Protein AF-A0A1J5LSC5-F1 (afdb_monomer_lite)

Sequence (175 aa):
MTDRINQLLGFNKNPFSKFSAEEELEFHNEIFYRPKFYDTLLDDLKSGTSRFILGQRGHGKSSIIHKLKADLDKQDIFTVIIDRFDDISLTENKIELLNLVLVEYVSKLGIYLNKNKAEVKKLSKEDKEILCLLFKLFFKTLTHNEYVKIYDSVKKFKYKNSLTRFFNRFVPSAN

pLDDT: mean 81.09, std 13.58, range [41.12, 95.06]

Foldseek 3Di:
DQPVVCVVVVHPDRPPPDDDPVRCLVCLVVPDDQDPCLVVVLVCVVVVHDDDDDDDPPPCPVSSVSVSVVVCVVVVHDDFDDDDPPVADPPPRPVVVVLSVLLRVLQLVVLLCVLAVVVVVPDDPVVVVVNVVSCVVRHDDDDPVRSVVSNVVHDRDDDPPPVVVVVCVVDDPDD

Structure (mmCIF, N/CA/C/O backbone):
data_AF-A0A1J5LSC5-F1
#
_entry.id   AF-A0A1J5LSC5-F1
#
loop_
_atom_site.group_PDB
_atom_site.id
_atom_site.type_symbol
_atom_site.label_atom_id
_atom_site.label_alt_id
_atom_site.label_comp_id
_atom_site.label_asym_id
_atom_site.label_entity_id
_atom_site.label_seq_id
_atom_site.pdbx_PDB_ins_code
_atom_site.Cartn_x
_atom_site.Cartn_y
_atom_site.Cartn_z
_atom_site.occupancy
_atom_site.B_iso_or_equiv
_atom_site.auth_seq_id
_atom_site.auth_comp_id
_atom_site.auth_asym_id
_atom_site.auth_atom_id
_atom_site.pdbx_PDB_model_num
ATOM 1 N N . MET A 1 1 ? -3.945 -6.971 -43.769 1.00 45.75 1 MET A N 1
ATOM 2 C CA . MET A 1 1 ? -2.701 -7.689 -44.154 1.00 45.75 1 MET A CA 1
ATOM 3 C C . MET A 1 1 ? -1.967 -8.304 -42.954 1.00 45.75 1 MET A C 1
ATOM 5 O O . MET A 1 1 ? -1.156 -9.194 -43.157 1.00 45.75 1 MET A O 1
ATOM 9 N N . THR A 1 2 ? -2.262 -7.880 -41.721 1.00 54.91 2 THR A N 1
ATOM 10 C CA . THR A 1 2 ? -1.578 -8.278 -40.475 1.00 54.91 2 THR A CA 1
ATOM 11 C C . THR A 1 2 ? -2.005 -9.645 -39.919 1.00 54.91 2 THR A C 1
ATOM 13 O O . THR A 1 2 ? -1.183 -10.353 -39.347 1.00 54.91 2 THR A O 1
ATOM 16 N N . ASP A 1 3 ? -3.254 -10.069 -40.137 1.00 63.25 3 ASP A N 1
ATOM 17 C CA . ASP A 1 3 ? -3.807 -11.256 -39.458 1.00 63.25 3 ASP A CA 1
ATOM 18 C C . ASP A 1 3 ? -3.186 -12.585 -39.900 1.00 63.25 3 ASP A C 1
ATOM 20 O O . ASP A 1 3 ? -3.005 -13.489 -39.088 1.00 63.25 3 ASP A O 1
ATOM 24 N N . ARG A 1 4 ? -2.784 -12.697 -41.172 1.00 69.62 4 ARG A N 1
ATOM 25 C CA . ARG A 1 4 ? -2.195 -13.934 -41.709 1.00 69.62 4 ARG A CA 1
ATOM 26 C C . ARG A 1 4 ? -0.778 -14.178 -41.184 1.00 69.62 4 ARG A C 1
ATOM 28 O O . ARG A 1 4 ? -0.414 -15.317 -40.921 1.00 69.62 4 ARG A O 1
ATOM 35 N N . ILE A 1 5 ? 0.006 -13.112 -41.002 1.00 73.12 5 ILE A N 1
ATOM 36 C CA . ILE A 1 5 ? 1.352 -13.187 -40.410 1.00 73.12 5 ILE A CA 1
ATOM 37 C C . ILE A 1 5 ? 1.248 -13.534 -38.921 1.00 73.12 5 ILE A C 1
ATOM 39 O O . ILE A 1 5 ? 1.985 -14.391 -38.445 1.00 73.12 5 ILE A O 1
ATOM 43 N N . ASN A 1 6 ? 0.289 -12.936 -38.206 1.00 70.94 6 ASN A N 1
ATOM 44 C CA . ASN A 1 6 ? 0.055 -13.230 -36.791 1.00 70.94 6 ASN A CA 1
ATOM 45 C C . ASN A 1 6 ? -0.307 -14.706 -36.562 1.00 70.94 6 ASN A C 1
ATOM 47 O O . ASN A 1 6 ? 0.264 -15.338 -35.677 1.00 70.94 6 ASN A O 1
ATOM 51 N N . GLN A 1 7 ? -1.177 -15.277 -37.402 1.00 72.25 7 GLN A N 1
ATOM 52 C CA . GLN A 1 7 ? -1.522 -16.702 -37.339 1.00 72.25 7 GLN A CA 1
ATOM 53 C C . GLN A 1 7 ? -0.330 -17.618 -37.652 1.00 72.25 7 GLN A C 1
ATOM 55 O O . GLN A 1 7 ? -0.143 -18.622 -36.970 1.00 72.25 7 GLN A O 1
ATOM 60 N N . LEU A 1 8 ? 0.505 -17.266 -38.638 1.00 80.12 8 LEU A N 1
ATOM 61 C CA . LEU A 1 8 ? 1.704 -18.044 -38.987 1.00 80.12 8 LEU A CA 1
ATOM 62 C C . LEU A 1 8 ? 2.769 -18.032 -37.883 1.00 80.12 8 LEU A C 1
ATOM 64 O O . LEU A 1 8 ? 3.493 -19.009 -37.723 1.00 80.12 8 LEU A O 1
ATOM 68 N N . LEU A 1 9 ? 2.851 -16.946 -37.113 1.00 80.31 9 LEU A N 1
ATOM 69 C CA . LEU A 1 9 ? 3.743 -16.825 -35.958 1.00 80.31 9 LEU A CA 1
ATOM 70 C C . LEU A 1 9 ? 3.150 -17.430 -34.671 1.00 80.31 9 LEU A C 1
ATOM 72 O O . LEU A 1 9 ? 3.805 -17.404 -33.632 1.00 80.31 9 LEU A O 1
ATOM 76 N N . GLY A 1 10 ? 1.932 -17.985 -34.726 1.00 76.88 10 GLY A N 1
ATOM 77 C CA . GLY A 1 10 ? 1.268 -18.613 -33.580 1.00 76.88 10 GLY A CA 1
ATOM 78 C C . GLY A 1 10 ? 0.652 -17.625 -32.585 1.00 76.88 10 GLY A C 1
ATOM 79 O O . GLY A 1 10 ? 0.372 -17.993 -31.444 1.00 76.88 10 GLY A O 1
ATOM 80 N N . PHE A 1 11 ? 0.435 -16.369 -32.982 1.00 75.50 11 PHE A N 1
ATOM 81 C CA . PHE A 1 11 ? -0.203 -15.375 -32.126 1.00 75.50 11 PHE A CA 1
ATOM 82 C C . PHE A 1 11 ? -1.730 -15.472 -32.208 1.00 75.50 11 PHE A C 1
ATOM 84 O O . PHE A 1 11 ? -2.329 -15.281 -33.265 1.00 75.50 11 PHE A O 1
ATOM 91 N N . ASN A 1 12 ? -2.370 -15.694 -31.057 1.00 71.88 12 ASN A N 1
ATOM 92 C CA . ASN A 1 12 ? -3.835 -15.732 -30.935 1.00 71.88 12 ASN A CA 1
ATOM 93 C C . ASN A 1 12 ? -4.486 -14.338 -31.005 1.00 71.88 12 ASN A C 1
ATOM 95 O O . ASN A 1 12 ? -5.694 -14.224 -31.199 1.00 71.88 12 ASN A O 1
ATOM 99 N N . LYS A 1 13 ? -3.699 -13.279 -30.791 1.00 71.62 13 LYS A N 1
ATOM 100 C CA . LYS A 1 13 ? -4.121 -11.872 -30.759 1.00 71.62 13 LYS A CA 1
ATOM 101 C C . LYS A 1 13 ? -3.000 -11.012 -31.347 1.00 71.62 13 LYS A C 1
ATOM 103 O O . LYS A 1 13 ? -1.848 -11.434 -31.336 1.00 71.62 13 LYS A O 1
ATOM 108 N N . ASN A 1 14 ? -3.318 -9.822 -31.856 1.00 73.31 14 ASN A N 1
ATOM 109 C CA . ASN A 1 14 ? -2.306 -8.915 -32.404 1.00 73.31 14 ASN A CA 1
ATOM 110 C C . ASN A 1 14 ? -1.288 -8.523 -31.306 1.00 73.31 14 ASN A C 1
ATOM 112 O O . ASN A 1 14 ? -1.68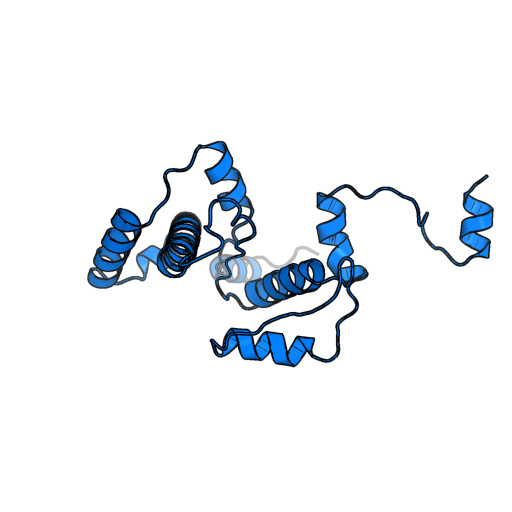5 -7.843 -30.364 1.00 73.31 14 ASN A O 1
ATOM 116 N N . PRO A 1 15 ? 0.005 -8.884 -31.418 1.00 66.06 15 PRO A N 1
ATOM 117 C CA . PRO A 1 15 ? 0.999 -8.607 -30.375 1.00 66.06 15 PRO A CA 1
ATOM 118 C C . PRO A 1 15 ? 1.350 -7.115 -30.244 1.00 66.06 15 PRO A C 1
ATOM 120 O O . PRO A 1 15 ? 2.004 -6.720 -29.284 1.00 66.06 15 PRO A O 1
ATOM 123 N N . PHE A 1 16 ? 0.913 -6.283 -31.195 1.00 69.00 16 PHE A N 1
ATOM 124 C CA . PHE A 1 16 ? 1.105 -4.832 -31.191 1.00 69.00 16 PHE A CA 1
ATOM 125 C C . PHE A 1 16 ? -0.184 -4.063 -30.873 1.00 69.00 16 PHE A C 1
ATOM 127 O O . PHE A 1 16 ? -0.235 -2.845 -31.072 1.00 69.00 16 PHE A O 1
ATOM 134 N N . SER A 1 17 ? -1.248 -4.744 -30.426 1.00 69.44 17 SER A N 1
ATOM 135 C CA . SER A 1 17 ? -2.427 -4.048 -29.913 1.00 69.44 17 SER A CA 1
ATOM 136 C C . SER A 1 17 ? -2.021 -3.222 -28.697 1.00 69.44 17 SER A C 1
ATOM 138 O O . SER A 1 17 ? -1.461 -3.754 -27.741 1.00 69.44 17 SER A O 1
ATOM 140 N N . LYS A 1 18 ? -2.276 -1.914 -28.749 1.00 65.81 18 LYS A N 1
ATOM 141 C CA . LYS A 1 18 ? -2.013 -1.020 -27.623 1.00 65.81 18 LYS A CA 1
ATOM 142 C C . LYS A 1 18 ? -3.033 -1.317 -26.530 1.00 65.81 18 LYS A C 1
ATOM 144 O O . LYS A 1 18 ? -4.226 -1.234 -26.800 1.00 65.81 18 LYS A O 1
ATOM 149 N N . PHE A 1 19 ? -2.553 -1.640 -25.337 1.00 63.81 19 PHE A N 1
ATOM 150 C CA . PHE A 1 19 ? -3.384 -1.703 -24.142 1.00 63.81 19 PHE A CA 1
ATOM 151 C C . PHE A 1 19 ? -3.453 -0.307 -23.523 1.00 63.81 19 PHE A C 1
ATOM 153 O O . PHE A 1 19 ? -2.468 0.437 -23.520 1.00 63.81 19 PHE A O 1
ATOM 160 N N . SER A 1 20 ? -4.627 0.080 -23.039 1.00 62.78 20 SER A N 1
ATOM 161 C CA . SER A 1 20 ? -4.734 1.206 -22.115 1.00 62.78 20 SER A CA 1
ATOM 162 C C . SER A 1 20 ? -4.078 0.849 -20.775 1.00 62.78 20 SER A C 1
ATOM 164 O O . SER A 1 20 ? -3.960 -0.322 -20.422 1.00 62.78 20 SER A O 1
ATOM 166 N N . ALA A 1 21 ? -3.672 1.854 -19.993 1.00 55.44 21 ALA A N 1
ATOM 167 C CA . ALA A 1 21 ? -3.051 1.626 -18.683 1.00 55.44 21 ALA A CA 1
ATOM 168 C C . ALA A 1 21 ? -3.966 0.860 -17.698 1.00 55.44 21 ALA A C 1
ATOM 170 O O . ALA A 1 21 ? -3.476 0.198 -16.785 1.00 55.44 21 ALA A O 1
ATOM 171 N N . GLU A 1 22 ? -5.289 0.939 -17.881 1.00 53.78 22 GLU A N 1
ATOM 172 C CA . GLU A 1 22 ? -6.267 0.171 -17.101 1.00 53.78 22 GLU A CA 1
ATOM 173 C C . GLU A 1 22 ? -6.301 -1.303 -17.536 1.00 53.78 22 GLU A C 1
ATOM 175 O O . GLU A 1 22 ? -6.224 -2.193 -16.690 1.00 53.78 22 GLU A O 1
ATOM 180 N N . GLU A 1 23 ? -6.311 -1.571 -18.846 1.00 60.62 23 GLU A N 1
ATOM 181 C CA . GLU A 1 23 ? -6.235 -2.933 -19.399 1.00 60.62 23 GLU A CA 1
ATOM 182 C C . GLU A 1 23 ? -4.890 -3.610 -19.088 1.00 60.62 23 GLU A C 1
ATOM 184 O O . GLU A 1 23 ? -4.844 -4.823 -18.881 1.00 60.62 23 GLU A O 1
ATOM 189 N N . GLU A 1 24 ? -3.794 -2.846 -18.992 1.00 61.12 24 GLU A N 1
ATOM 190 C CA . GLU A 1 24 ? -2.484 -3.372 -18.589 1.00 61.12 24 GLU A CA 1
ATOM 191 C C . GLU A 1 24 ? -2.505 -3.968 -17.177 1.00 61.12 24 GLU A C 1
ATOM 193 O O . GLU A 1 24 ? -1.863 -4.991 -16.960 1.00 61.12 24 GLU A O 1
ATOM 198 N N . LEU A 1 25 ? -3.248 -3.391 -16.222 1.00 62.72 25 LEU A N 1
ATOM 199 C CA . LEU A 1 25 ? -3.347 -3.926 -14.855 1.00 62.72 25 LEU A CA 1
ATOM 200 C C . LEU A 1 25 ? -4.123 -5.248 -14.795 1.00 62.72 25 LEU A C 1
ATOM 202 O O . LEU A 1 25 ? -3.789 -6.122 -13.989 1.00 62.72 25 LEU A O 1
ATOM 206 N N . GLU A 1 26 ? -5.147 -5.402 -15.634 1.00 63.94 26 GLU A N 1
ATOM 207 C CA . GLU A 1 26 ? -5.917 -6.645 -15.740 1.00 63.94 26 GLU A CA 1
ATOM 208 C C . GLU A 1 26 ? -5.096 -7.736 -16.436 1.00 63.94 26 GLU A C 1
ATOM 210 O O . GLU A 1 26 ? -4.942 -8.839 -15.900 1.00 63.94 26 GLU A O 1
ATOM 215 N N . PHE A 1 27 ? -4.470 -7.390 -17.564 1.00 66.75 27 PHE A N 1
ATOM 216 C CA . PHE A 1 27 ? -3.599 -8.277 -18.334 1.00 66.75 27 PHE A CA 1
ATOM 217 C C . PHE A 1 27 ? -2.302 -8.621 -17.592 1.00 66.75 27 PHE A C 1
ATOM 219 O O . PHE A 1 27 ? -1.713 -9.679 -17.820 1.00 66.75 27 PHE A O 1
ATOM 226 N N 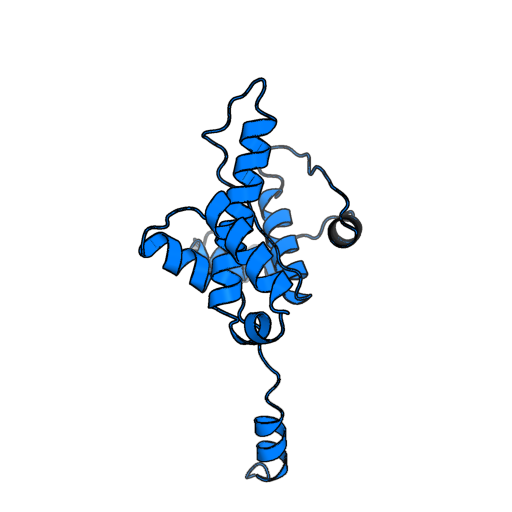. HIS A 1 28 ? -1.882 -7.780 -16.641 1.00 66.50 28 HIS A N 1
ATOM 227 C CA . HIS A 1 28 ? -0.677 -7.963 -15.834 1.00 66.50 28 HIS A CA 1
ATOM 228 C C . HIS A 1 28 ? -0.580 -9.358 -15.227 1.00 66.50 28 HIS A C 1
ATOM 230 O O . HIS A 1 28 ? 0.470 -9.989 -15.287 1.00 66.50 28 HIS A O 1
ATOM 236 N N . ASN A 1 29 ? -1.675 -9.866 -14.652 1.00 66.75 29 ASN A N 1
ATOM 237 C CA . ASN A 1 29 ? -1.675 -11.191 -14.027 1.00 66.75 29 ASN A CA 1
ATOM 238 C C . ASN A 1 29 ? -1.524 -12.331 -15.047 1.00 66.75 29 ASN A C 1
ATOM 240 O O . ASN A 1 29 ? -1.045 -13.395 -14.662 1.00 66.75 29 ASN A O 1
ATOM 244 N N . GLU A 1 30 ? -1.922 -12.123 -16.304 1.00 69.25 30 GLU A N 1
ATOM 245 C CA . GLU A 1 30 ? -1.840 -13.125 -17.374 1.00 69.25 30 GLU A CA 1
ATOM 246 C C . GLU A 1 30 ? -0.417 -13.252 -17.931 1.00 69.25 30 GLU A C 1
ATOM 248 O O . GLU A 1 30 ? 0.010 -14.349 -18.286 1.00 69.25 30 GLU A O 1
ATOM 253 N N . ILE A 1 31 ? 0.336 -12.147 -17.965 1.00 72.62 31 ILE A N 1
ATOM 254 C CA . ILE A 1 31 ? 1.707 -12.109 -18.503 1.00 72.62 31 ILE A CA 1
ATOM 255 C C . ILE A 1 31 ? 2.801 -12.117 -17.436 1.00 72.62 31 ILE A C 1
ATOM 257 O O . ILE A 1 31 ? 3.988 -12.185 -17.766 1.00 72.62 31 ILE A O 1
ATOM 261 N N . PHE A 1 32 ? 2.439 -12.024 -16.155 1.00 80.38 32 PHE A N 1
ATOM 262 C CA . PHE A 1 32 ? 3.420 -11.963 -15.081 1.00 80.38 32 PHE A CA 1
ATOM 263 C C . PHE A 1 32 ? 4.173 -13.288 -14.941 1.00 80.38 32 PHE A C 1
ATOM 265 O O . PHE A 1 32 ? 3.662 -14.278 -14.412 1.00 80.38 32 PHE A O 1
ATOM 272 N N . TYR A 1 33 ? 5.442 -13.280 -15.340 1.00 82.31 33 TYR A N 1
ATOM 273 C CA . TYR A 1 33 ? 6.351 -14.376 -15.050 1.00 82.31 33 TYR A CA 1
ATOM 274 C C . TYR A 1 33 ? 6.822 -14.298 -13.596 1.00 82.31 33 TYR A C 1
ATOM 276 O O . TYR A 1 33 ? 7.554 -13.386 -13.208 1.00 82.31 33 TYR A O 1
ATOM 284 N N . ARG A 1 34 ? 6.406 -15.273 -12.783 1.00 84.75 34 ARG A N 1
ATOM 285 C CA . ARG A 1 34 ? 6.738 -15.332 -11.359 1.00 84.75 34 ARG A CA 1
ATOM 286 C C . ARG A 1 34 ? 8.206 -15.735 -11.161 1.00 84.75 34 ARG A C 1
ATOM 288 O O . ARG A 1 34 ? 8.561 -16.874 -11.467 1.00 84.75 34 ARG A O 1
ATOM 295 N N . PRO A 1 35 ? 9.076 -14.855 -10.631 1.00 86.88 35 PRO A N 1
ATOM 296 C CA . PRO A 1 35 ? 10.459 -15.229 -10.367 1.00 86.88 35 PRO A CA 1
ATOM 297 C C . PRO A 1 35 ? 10.545 -16.214 -9.194 1.00 86.88 35 PRO A C 1
ATOM 299 O O . PRO A 1 35 ? 9.702 -16.203 -8.300 1.00 86.88 35 PRO A O 1
ATOM 302 N N . LYS A 1 36 ? 11.608 -17.029 -9.153 1.00 88.00 36 LYS A N 1
ATOM 303 C CA . LYS A 1 36 ? 11.797 -18.073 -8.122 1.00 88.00 36 LYS A CA 1
ATOM 304 C C . LYS A 1 36 ? 11.761 -17.541 -6.683 1.00 88.00 36 LYS A C 1
ATOM 306 O O . LYS A 1 36 ? 11.290 -18.231 -5.793 1.00 88.00 36 LYS A O 1
ATOM 311 N N . PHE A 1 37 ? 12.246 -16.319 -6.461 1.00 89.44 37 PHE A N 1
ATOM 312 C CA . PHE A 1 37 ? 12.289 -15.684 -5.139 1.00 89.44 37 PHE A CA 1
ATOM 313 C C . PHE A 1 37 ? 10.959 -15.035 -4.720 1.00 89.44 37 PHE A C 1
ATOM 315 O O . PHE A 1 37 ? 10.879 -14.462 -3.636 1.00 89.44 37 PHE A O 1
ATOM 322 N N . TYR A 1 38 ? 9.927 -15.061 -5.571 1.00 92.44 38 TYR A N 1
ATOM 323 C CA . TYR A 1 38 ? 8.681 -14.339 -5.312 1.00 92.44 38 TYR A CA 1
ATOM 324 C C . TYR A 1 38 ? 7.964 -14.841 -4.055 1.00 92.44 38 TYR A C 1
ATOM 326 O O . TYR A 1 38 ? 7.498 -14.025 -3.269 1.00 92.44 38 TYR A O 1
ATOM 334 N N . ASP A 1 39 ? 7.869 -16.162 -3.864 1.00 91.00 39 ASP A N 1
ATOM 335 C CA . ASP A 1 39 ? 7.218 -16.752 -2.685 1.00 91.00 39 ASP A CA 1
ATOM 336 C C . ASP A 1 39 ? 7.922 -16.337 -1.392 1.00 91.00 39 ASP A C 1
ATOM 338 O O . ASP A 1 39 ? 7.284 -15.836 -0.472 1.00 91.00 39 ASP A O 1
ATOM 342 N N . THR A 1 40 ? 9.252 -16.443 -1.369 1.00 91.88 40 THR A N 1
ATOM 343 C CA . THR A 1 40 ? 10.074 -16.003 -0.237 1.00 91.88 40 THR A CA 1
ATOM 344 C C . THR A 1 40 ? 9.837 -14.532 0.076 1.00 91.88 40 THR A C 1
ATOM 346 O O . THR A 1 40 ? 9.618 -14.168 1.225 1.00 91.88 40 THR A O 1
ATOM 349 N N . LEU A 1 41 ? 9.804 -13.685 -0.954 1.00 92.38 41 LEU A N 1
ATOM 350 C CA . LEU A 1 41 ? 9.587 -12.257 -0.780 1.00 92.38 41 LEU A CA 1
ATOM 351 C C . LEU A 1 41 ? 8.172 -11.945 -0.270 1.00 92.38 41 LEU A C 1
ATOM 353 O O . LEU A 1 41 ? 8.005 -11.052 0.558 1.00 92.38 41 LEU A O 1
ATOM 357 N N . LEU A 1 42 ? 7.159 -12.692 -0.715 1.00 92.50 42 LEU A N 1
ATOM 358 C CA . LEU A 1 42 ? 5.793 -12.561 -0.213 1.00 92.50 42 LEU A CA 1
ATOM 359 C C . LEU A 1 42 ? 5.708 -12.896 1.285 1.00 92.50 42 LEU A C 1
ATOM 361 O O . LEU A 1 42 ? 5.034 -12.181 2.023 1.00 92.50 42 LEU A O 1
ATOM 365 N N . ASP A 1 43 ? 6.382 -13.951 1.738 1.00 91.31 43 ASP A N 1
ATOM 366 C CA . ASP A 1 43 ? 6.367 -14.363 3.146 1.00 91.31 43 ASP A CA 1
ATOM 367 C C . ASP A 1 43 ? 7.227 -13.456 4.036 1.00 91.31 43 ASP A C 1
ATOM 369 O O . ASP A 1 43 ? 6.809 -13.085 5.136 1.00 91.31 43 ASP A O 1
ATOM 373 N N . ASP A 1 44 ? 8.371 -12.997 3.529 1.00 91.44 44 ASP A N 1
ATOM 374 C CA . ASP A 1 44 ? 9.216 -12.014 4.207 1.00 91.44 44 ASP A CA 1
ATOM 375 C C . ASP A 1 44 ? 8.443 -10.726 4.512 1.00 91.44 44 ASP A C 1
ATOM 377 O O . ASP A 1 44 ? 8.489 -10.228 5.640 1.00 91.44 44 ASP A O 1
ATOM 381 N N . LEU A 1 45 ? 7.663 -10.227 3.548 1.00 90.75 45 LEU A N 1
ATOM 382 C CA . LEU A 1 45 ? 6.838 -9.034 3.743 1.00 90.75 45 LEU A CA 1
ATOM 383 C C . LEU A 1 45 ? 5.737 -9.244 4.793 1.00 90.75 45 LEU A C 1
ATOM 385 O O . LEU A 1 45 ? 5.441 -8.318 5.546 1.00 90.75 45 LEU A O 1
ATOM 389 N N . LYS A 1 46 ? 5.166 -10.451 4.904 1.00 87.94 46 LYS A N 1
ATOM 390 C CA . LYS A 1 46 ? 4.193 -10.771 5.969 1.00 87.94 46 LYS A CA 1
ATOM 391 C C . LYS A 1 46 ? 4.835 -10.799 7.349 1.00 87.94 46 LYS A C 1
ATOM 393 O O . LYS A 1 46 ? 4.203 -10.403 8.321 1.00 87.94 46 LYS A O 1
ATOM 398 N N . SER A 1 47 ? 6.079 -11.266 7.433 1.00 87.88 47 SER A N 1
ATOM 399 C CA . SER A 1 47 ? 6.828 -11.329 8.693 1.00 87.88 47 SER A CA 1
ATOM 400 C C . SER A 1 47 ? 7.303 -9.958 9.200 1.00 87.88 47 SER A C 1
ATOM 402 O O . SER A 1 47 ? 7.838 -9.870 10.301 1.00 87.88 47 SER A O 1
ATOM 404 N N . GLY A 1 48 ? 7.114 -8.888 8.415 1.00 83.25 48 GLY A N 1
ATOM 405 C CA . GLY A 1 48 ? 7.615 -7.548 8.729 1.00 83.25 48 GLY A CA 1
ATOM 406 C C . GLY A 1 48 ? 9.084 -7.343 8.353 1.00 83.25 48 GLY A C 1
ATOM 407 O O . GLY A 1 48 ? 9.714 -6.396 8.822 1.00 83.25 48 GLY A O 1
ATOM 408 N N . THR A 1 49 ? 9.643 -8.216 7.511 1.00 89.31 49 THR A N 1
ATOM 409 C CA . THR A 1 49 ? 11.044 -8.128 7.104 1.00 89.31 49 THR A CA 1
ATOM 410 C C . THR A 1 49 ? 11.205 -7.252 5.861 1.00 89.31 49 THR A C 1
ATOM 412 O O . THR A 1 49 ? 10.560 -7.467 4.834 1.00 89.31 49 THR A O 1
ATOM 415 N N . SER A 1 50 ? 12.124 -6.286 5.921 1.00 89.25 50 SER A N 1
ATOM 416 C CA . SER A 1 50 ? 12.466 -5.429 4.781 1.00 89.25 50 SER A CA 1
ATOM 417 C C . SER A 1 50 ? 13.305 -6.167 3.731 1.00 89.25 50 SER A C 1
ATOM 419 O O . SER A 1 50 ? 14.208 -6.951 4.051 1.00 89.25 50 SER A O 1
ATOM 421 N N . ARG A 1 51 ? 13.037 -5.884 2.451 1.00 90.81 51 ARG A N 1
ATOM 422 C CA . ARG A 1 51 ? 13.748 -6.459 1.298 1.00 90.81 51 ARG A CA 1
ATOM 423 C C . ARG A 1 51 ? 14.025 -5.400 0.238 1.00 90.81 51 ARG A C 1
ATOM 425 O O . ARG A 1 51 ? 13.206 -4.515 0.008 1.00 90.81 51 ARG A O 1
ATOM 432 N N . PHE A 1 52 ? 15.161 -5.538 -0.442 1.00 90.75 52 PHE A N 1
ATOM 433 C CA . PHE A 1 52 ? 15.517 -4.729 -1.605 1.00 90.75 52 PHE A CA 1
ATOM 434 C C . PHE A 1 52 ? 15.391 -5.564 -2.878 1.00 90.75 52 PHE A C 1
ATOM 436 O O . PHE A 1 52 ? 15.919 -6.671 -2.953 1.00 90.75 52 PHE A O 1
ATOM 443 N N . ILE A 1 53 ? 14.720 -5.016 -3.892 1.00 89.75 53 ILE A N 1
ATOM 444 C CA . ILE A 1 53 ? 14.627 -5.626 -5.222 1.00 89.75 53 ILE A CA 1
ATOM 445 C C . ILE A 1 53 ? 15.569 -4.864 -6.155 1.00 89.75 53 ILE A C 1
ATOM 447 O O . ILE A 1 53 ? 15.287 -3.738 -6.569 1.00 89.75 53 ILE A O 1
ATOM 451 N N . LEU A 1 54 ? 16.696 -5.489 -6.488 1.00 89.56 54 LEU A N 1
ATOM 452 C CA . LEU A 1 54 ? 17.701 -4.934 -7.393 1.00 89.56 54 LEU A CA 1
ATOM 453 C C . LEU A 1 54 ? 17.540 -5.522 -8.800 1.00 89.56 54 LEU A C 1
ATOM 455 O O . LEU A 1 54 ? 17.159 -6.674 -8.974 1.00 89.56 54 LEU A O 1
ATOM 459 N N . GLY A 1 55 ? 17.830 -4.719 -9.819 1.00 86.12 55 GLY A N 1
ATOM 460 C CA . GLY A 1 55 ? 17.740 -5.124 -11.224 1.00 86.12 55 GLY A CA 1
ATOM 461 C C . GLY A 1 55 ? 17.963 -3.936 -12.151 1.00 86.12 55 GLY A C 1
ATOM 462 O O . GLY A 1 55 ? 17.923 -2.791 -11.697 1.00 86.12 55 GLY A O 1
ATOM 463 N N . GLN A 1 56 ? 18.181 -4.163 -13.444 1.00 89.19 56 GLN A N 1
ATOM 464 C CA . GLN A 1 56 ? 18.340 -3.054 -14.395 1.00 89.19 56 GLN A CA 1
ATOM 465 C C . GLN A 1 56 ? 16.968 -2.479 -14.801 1.00 89.19 56 GLN A C 1
ATOM 467 O O . GLN A 1 56 ? 15.908 -2.982 -14.407 1.00 89.19 56 GLN A O 1
ATOM 472 N N . ARG A 1 57 ? 16.963 -1.390 -15.577 1.00 86.00 57 ARG A N 1
ATOM 473 C CA . ARG A 1 57 ? 15.728 -0.815 -16.134 1.00 86.00 57 ARG A CA 1
ATOM 474 C C . ARG A 1 57 ? 15.054 -1.833 -17.066 1.00 86.00 57 ARG A C 1
ATOM 476 O O . ARG A 1 57 ? 15.740 -2.493 -17.833 1.00 86.00 57 ARG A O 1
ATOM 483 N N . GLY A 1 58 ? 13.730 -1.969 -16.979 1.00 81.75 58 GLY A N 1
ATOM 484 C CA . GLY A 1 58 ? 12.955 -2.900 -17.815 1.00 81.75 58 GLY A CA 1
ATOM 485 C C . GLY A 1 58 ? 12.847 -4.342 -17.297 1.00 81.75 58 GLY A C 1
ATOM 486 O O . GLY A 1 58 ? 12.117 -5.128 -17.881 1.00 81.75 58 GLY A O 1
ATOM 487 N N . HIS A 1 59 ? 13.480 -4.696 -16.172 1.00 82.00 59 HIS A N 1
ATOM 488 C CA . HIS A 1 59 ? 13.433 -6.060 -15.600 1.00 82.00 59 HIS A CA 1
ATOM 489 C C . HIS A 1 59 ? 12.184 -6.357 -14.743 1.00 82.00 59 HIS A C 1
ATOM 491 O O . HIS A 1 59 ? 12.230 -7.185 -13.840 1.00 82.00 59 HIS A O 1
ATOM 497 N N . GLY A 1 60 ? 11.072 -5.647 -14.951 1.00 84.69 60 GLY A N 1
ATOM 498 C CA . GLY A 1 60 ? 9.811 -5.951 -14.256 1.00 84.69 60 GLY A CA 1
ATOM 499 C C . GLY A 1 60 ? 9.800 -5.691 -12.739 1.00 84.69 60 GLY A C 1
ATOM 500 O O . GLY A 1 60 ? 9.027 -6.303 -12.010 1.00 84.69 60 GLY A O 1
ATOM 501 N N . LYS A 1 61 ? 10.629 -4.778 -12.220 1.00 89.81 61 LYS A N 1
ATOM 502 C CA . LYS A 1 61 ? 10.641 -4.449 -10.778 1.00 89.81 61 LYS A CA 1
ATOM 503 C C . LYS A 1 61 ? 9.292 -3.903 -10.294 1.00 89.81 61 LYS A C 1
ATOM 505 O O . LYS A 1 61 ? 8.735 -4.418 -9.328 1.00 89.81 61 LYS A O 1
ATOM 510 N N . SER A 1 62 ? 8.731 -2.925 -11.006 1.00 87.62 62 SER A N 1
ATOM 511 C CA . SER A 1 62 ? 7.396 -2.386 -10.709 1.00 87.62 62 SER A CA 1
ATOM 512 C C . SER A 1 62 ? 6.319 -3.462 -10.848 1.00 87.62 62 SER A C 1
ATOM 514 O O . SER A 1 62 ? 5.442 -3.577 -9.998 1.00 87.62 62 SER A O 1
ATOM 516 N N . SER A 1 63 ? 6.442 -4.317 -11.867 1.00 87.69 63 SER A N 1
ATOM 517 C CA . SER A 1 63 ? 5.562 -5.463 -12.100 1.00 87.69 63 SER A CA 1
ATOM 518 C C . SER A 1 63 ? 5.474 -6.389 -10.886 1.00 87.69 63 SER A C 1
ATOM 520 O O . SER A 1 63 ? 4.376 -6.780 -10.487 1.00 87.69 63 SER A O 1
ATOM 522 N N . ILE A 1 64 ? 6.620 -6.695 -10.270 1.00 90.38 64 ILE A N 1
ATOM 523 C CA . ILE A 1 64 ? 6.698 -7.502 -9.048 1.00 90.38 64 ILE A CA 1
ATOM 524 C C . ILE A 1 64 ? 6.011 -6.779 -7.881 1.00 90.38 64 ILE A C 1
ATOM 526 O O . ILE A 1 64 ? 5.193 -7.393 -7.204 1.00 90.38 64 ILE A O 1
ATOM 530 N N . ILE A 1 65 ? 6.273 -5.482 -7.675 1.00 91.19 65 ILE A N 1
ATOM 531 C CA . ILE A 1 65 ? 5.668 -4.686 -6.588 1.00 91.19 65 ILE A CA 1
ATOM 532 C C . ILE A 1 65 ? 4.137 -4.661 -6.690 1.00 91.19 65 ILE A C 1
ATOM 534 O O . ILE A 1 65 ? 3.447 -4.936 -5.707 1.00 91.19 65 ILE A O 1
ATOM 538 N N . HIS A 1 66 ? 3.587 -4.389 -7.876 1.00 89.06 66 HIS A N 1
ATOM 539 C CA . HIS A 1 66 ? 2.135 -4.376 -8.079 1.00 89.06 66 HIS A CA 1
ATOM 540 C C . HIS A 1 66 ? 1.510 -5.757 -7.872 1.00 89.06 66 HIS A C 1
ATOM 542 O O . HIS A 1 66 ? 0.429 -5.868 -7.289 1.00 89.06 66 HIS A O 1
ATOM 548 N N . LYS A 1 67 ? 2.206 -6.817 -8.296 1.00 90.31 67 LYS A N 1
ATOM 549 C CA . LYS A 1 67 ? 1.749 -8.195 -8.113 1.00 90.31 67 LYS A CA 1
ATOM 550 C C . LYS A 1 67 ? 1.748 -8.602 -6.633 1.00 90.31 67 LYS A C 1
ATOM 552 O O . LYS A 1 67 ? 0.749 -9.144 -6.162 1.00 90.31 67 LYS A O 1
ATOM 557 N N . LEU A 1 68 ? 2.788 -8.232 -5.882 1.00 91.94 68 LEU A N 1
ATOM 558 C CA . LEU A 1 68 ? 2.848 -8.425 -4.429 1.00 91.94 68 LEU A CA 1
ATOM 559 C C . LEU A 1 68 ? 1.714 -7.700 -3.721 1.00 91.94 68 LEU A C 1
ATOM 561 O O . LEU A 1 68 ? 1.021 -8.312 -2.915 1.00 91.94 68 LEU A O 1
ATOM 565 N N . LYS A 1 69 ? 1.482 -6.426 -4.059 1.00 90.62 69 LYS A N 1
ATOM 566 C CA . LYS A 1 69 ? 0.345 -5.667 -3.528 1.00 90.62 69 LYS A CA 1
ATOM 567 C C . LYS A 1 69 ? -0.968 -6.404 -3.777 1.00 90.62 69 LYS A C 1
ATOM 569 O O . LYS A 1 69 ? -1.723 -6.623 -2.839 1.00 90.62 69 LYS A O 1
ATOM 574 N N . ALA A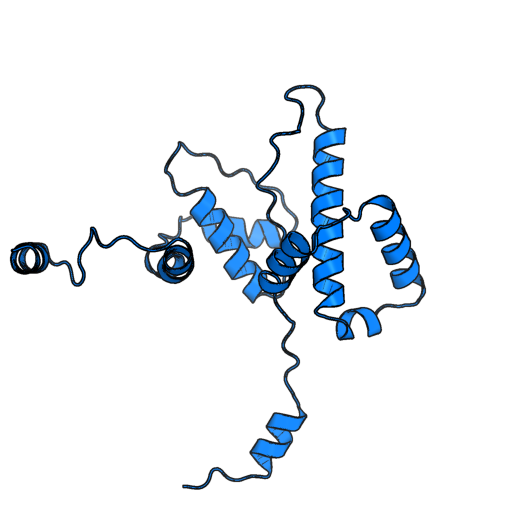 1 70 ? -1.222 -6.832 -5.014 1.00 88.62 70 ALA A N 1
ATOM 575 C CA . ALA A 1 70 ? -2.456 -7.533 -5.354 1.00 88.62 70 ALA A CA 1
ATOM 576 C C . ALA A 1 70 ? -2.631 -8.842 -4.561 1.00 88.62 70 ALA A C 1
ATOM 578 O O . ALA A 1 70 ? -3.740 -9.162 -4.133 1.00 88.62 70 ALA A O 1
ATOM 579 N N . ASP A 1 71 ? -1.557 -9.606 -4.353 1.00 90.88 71 ASP A N 1
ATOM 580 C CA . ASP A 1 71 ? -1.617 -10.875 -3.625 1.00 90.88 71 ASP A CA 1
ATOM 581 C C . ASP A 1 71 ? -1.669 -10.692 -2.092 1.00 90.88 71 ASP A C 1
ATOM 583 O O . ASP A 1 71 ? -2.287 -11.513 -1.408 1.00 90.88 71 ASP A O 1
ATOM 587 N N . LEU A 1 72 ? -1.098 -9.613 -1.547 1.00 90.75 72 LEU A N 1
ATOM 588 C CA . LEU A 1 72 ? -1.226 -9.217 -0.137 1.00 90.75 72 LEU A CA 1
ATOM 589 C C . LEU A 1 72 ? -2.621 -8.641 0.165 1.00 90.75 72 LEU A C 1
ATOM 591 O O . LEU A 1 72 ? -3.245 -9.031 1.152 1.00 90.75 72 LEU A O 1
ATOM 595 N N . ASP A 1 73 ? -3.172 -7.814 -0.728 1.00 87.44 73 ASP A N 1
ATOM 596 C CA . ASP A 1 73 ? -4.531 -7.266 -0.613 1.00 87.44 73 ASP A CA 1
ATOM 597 C C . ASP A 1 73 ? -5.593 -8.388 -0.641 1.00 87.44 73 ASP A C 1
ATOM 599 O O . ASP A 1 73 ? -6.657 -8.279 -0.018 1.00 87.44 73 ASP A O 1
ATOM 603 N N . LYS A 1 74 ? -5.329 -9.502 -1.343 1.00 87.56 74 LYS A N 1
ATOM 604 C CA . LYS A 1 74 ? -6.177 -10.713 -1.306 1.00 87.56 74 LYS A CA 1
ATOM 605 C C . LYS A 1 74 ? -6.155 -11.414 0.052 1.00 87.56 74 LYS A C 1
ATOM 607 O O . LYS A 1 74 ? -7.147 -12.047 0.395 1.00 87.56 74 LYS A O 1
ATOM 612 N N . GLN A 1 75 ? -5.065 -11.281 0.802 1.00 87.75 75 GLN A N 1
ATOM 613 C CA . GLN A 1 75 ? -4.884 -11.848 2.142 1.00 87.75 75 GLN A CA 1
ATOM 614 C C . GLN A 1 75 ? -5.329 -10.883 3.252 1.00 87.75 75 GLN A C 1
ATOM 616 O O . GLN A 1 75 ? -5.013 -11.103 4.415 1.00 87.75 75 GLN A O 1
ATOM 621 N N . ASP A 1 76 ? -6.058 -9.819 2.892 1.00 84.81 76 ASP A N 1
ATOM 622 C CA . ASP A 1 76 ? -6.557 -8.785 3.806 1.00 84.81 76 ASP A CA 1
ATOM 623 C C . ASP A 1 76 ? -5.446 -8.068 4.599 1.00 84.81 76 ASP A C 1
ATOM 625 O O . ASP A 1 76 ? -5.678 -7.525 5.678 1.00 84.81 76 ASP A O 1
ATOM 629 N N . ILE A 1 77 ? -4.238 -8.013 4.030 1.00 87.75 77 ILE A N 1
ATOM 630 C CA . ILE A 1 77 ? -3.122 -7.228 4.559 1.00 87.75 77 ILE A CA 1
ATOM 631 C C . ILE A 1 77 ? -3.232 -5.808 4.003 1.00 87.75 77 ILE A C 1
ATOM 633 O O . ILE A 1 77 ? -3.350 -5.613 2.795 1.00 87.75 77 ILE A O 1
ATOM 637 N N . PHE A 1 78 ? -3.187 -4.804 4.881 1.00 88.56 78 PHE A N 1
ATOM 638 C CA . PHE A 1 78 ? -3.168 -3.405 4.463 1.00 88.56 78 PHE A CA 1
ATOM 639 C C . PHE A 1 78 ? -1.803 -3.062 3.861 1.00 88.56 78 PHE A C 1
ATOM 641 O O . PHE A 1 78 ? -0.791 -3.067 4.561 1.00 88.56 78 PHE A O 1
ATOM 648 N N . THR A 1 79 ? -1.776 -2.759 2.564 1.00 90.75 79 THR A N 1
ATOM 649 C CA . THR A 1 79 ? -0.548 -2.410 1.849 1.00 90.75 79 THR A CA 1
ATOM 650 C C . THR A 1 79 ? -0.561 -0.970 1.354 1.00 90.75 79 THR A C 1
ATOM 652 O O . THR A 1 79 ? -1.587 -0.429 0.935 1.00 90.75 79 THR A O 1
ATOM 655 N N . VAL A 1 80 ? 0.614 -0.342 1.375 1.00 91.00 80 VAL A N 1
ATOM 656 C CA . VAL A 1 80 ? 0.826 1.020 0.883 1.00 91.00 80 VAL A CA 1
ATOM 657 C C . VAL A 1 80 ? 2.000 1.010 -0.087 1.00 91.00 80 VAL A C 1
ATOM 659 O O . VAL A 1 80 ? 3.096 0.589 0.266 1.00 91.00 80 VAL A O 1
ATOM 662 N N . ILE A 1 81 ? 1.765 1.487 -1.310 1.00 91.50 81 ILE A N 1
ATOM 663 C CA . ILE A 1 81 ? 2.834 1.800 -2.266 1.00 91.50 81 ILE A CA 1
ATOM 664 C C . ILE A 1 81 ? 3.153 3.286 -2.150 1.00 91.50 81 ILE A C 1
ATOM 666 O O . ILE A 1 81 ? 2.236 4.112 -2.134 1.00 91.50 81 ILE A O 1
ATOM 670 N N . ILE A 1 82 ? 4.444 3.600 -2.080 1.00 91.44 82 ILE A N 1
ATOM 671 C CA . ILE A 1 82 ? 4.992 4.953 -2.158 1.00 91.44 82 ILE A CA 1
ATOM 672 C C . ILE A 1 82 ? 5.878 4.978 -3.400 1.00 91.44 82 ILE A C 1
ATOM 674 O O . ILE A 1 82 ? 6.890 4.284 -3.458 1.00 91.44 82 ILE A O 1
ATOM 678 N N . ASP A 1 83 ? 5.447 5.720 -4.411 1.00 89.81 83 ASP A N 1
ATOM 679 C CA . ASP A 1 83 ? 6.083 5.819 -5.727 1.00 89.81 83 ASP A CA 1
ATOM 680 C C . ASP A 1 83 ? 6.609 7.227 -6.031 1.00 89.81 83 ASP A C 1
ATOM 682 O O . ASP A 1 83 ? 7.483 7.378 -6.879 1.00 89.81 83 ASP A O 1
ATOM 686 N N . ARG A 1 84 ? 6.118 8.240 -5.310 1.00 88.12 84 ARG A N 1
ATOM 687 C CA . ARG A 1 84 ? 6.567 9.630 -5.397 1.00 88.12 84 ARG A CA 1
ATOM 688 C C . ARG A 1 84 ? 7.465 9.973 -4.221 1.00 88.12 84 ARG A C 1
ATOM 690 O O . ARG A 1 84 ? 7.016 10.014 -3.077 1.00 88.12 84 ARG A O 1
ATOM 697 N N . PHE A 1 85 ? 8.729 10.214 -4.528 1.00 90.06 85 PHE A N 1
ATOM 698 C CA . PHE A 1 85 ? 9.774 10.595 -3.578 1.00 90.06 85 PHE A CA 1
ATOM 699 C C . PHE A 1 85 ? 10.686 11.681 -4.174 1.00 90.06 85 PHE A C 1
ATOM 701 O O . PHE A 1 85 ? 11.824 11.832 -3.744 1.00 90.06 85 PHE A O 1
ATOM 708 N N . ASP A 1 86 ? 10.183 12.427 -5.165 1.00 86.56 86 ASP A N 1
ATOM 709 C CA . ASP A 1 86 ? 10.930 13.457 -5.901 1.00 86.56 86 ASP A CA 1
ATOM 710 C C . ASP A 1 86 ? 11.405 14.605 -4.994 1.00 86.56 86 ASP A C 1
ATOM 712 O O . ASP A 1 86 ? 12.470 15.172 -5.218 1.00 86.56 86 ASP A O 1
ATOM 716 N N . ASP A 1 87 ? 10.639 14.903 -3.941 1.00 85.50 87 ASP A N 1
ATOM 717 C CA . ASP A 1 87 ? 10.905 15.996 -2.997 1.00 85.50 87 ASP A CA 1
ATOM 718 C C . ASP A 1 87 ? 11.895 15.616 -1.877 1.00 85.50 87 ASP A C 1
ATOM 720 O O . ASP A 1 87 ? 12.12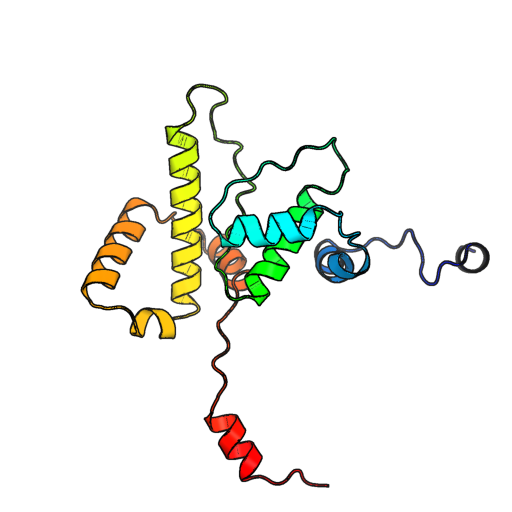5 16.406 -0.963 1.00 85.50 87 ASP A O 1
ATOM 724 N N . ILE A 1 88 ? 12.452 14.399 -1.902 1.00 91.38 88 ILE A N 1
ATOM 725 C CA . ILE A 1 88 ? 13.367 13.909 -0.866 1.00 91.38 88 ILE A CA 1
ATOM 726 C C . ILE A 1 88 ? 14.809 14.247 -1.237 1.00 91.38 88 ILE A C 1
ATOM 728 O O . ILE A 1 88 ? 15.288 13.913 -2.324 1.00 91.38 88 ILE A O 1
ATOM 732 N N . SER A 1 89 ? 15.530 14.855 -0.297 1.00 92.50 89 SER A N 1
ATOM 733 C CA . SER A 1 89 ? 16.942 15.192 -0.448 1.00 92.50 89 SER A CA 1
ATOM 734 C C . SER A 1 89 ? 17.784 13.949 -0.766 1.00 92.50 89 SER A C 1
ATOM 736 O O . SER A 1 89 ? 17.497 12.833 -0.330 1.00 92.50 89 SER A O 1
ATOM 738 N N . LEU A 1 90 ? 18.872 14.118 -1.522 1.00 90.88 90 LEU A N 1
ATOM 739 C CA . LEU A 1 90 ? 19.786 13.006 -1.832 1.00 90.88 90 LEU A CA 1
ATOM 740 C C . LEU A 1 90 ? 20.733 12.674 -0.669 1.00 90.88 90 LEU A C 1
ATOM 742 O O . LEU A 1 90 ? 21.251 11.562 -0.583 1.00 90.88 90 LEU A O 1
ATOM 746 N N . THR A 1 91 ? 20.955 13.631 0.228 1.00 91.88 91 THR A N 1
ATOM 747 C CA . THR A 1 91 ? 21.860 13.531 1.377 1.00 91.88 91 THR A CA 1
ATOM 748 C C . THR A 1 91 ? 21.105 13.828 2.664 1.00 91.88 91 THR A C 1
ATOM 750 O O . THR A 1 91 ? 20.202 14.655 2.662 1.00 91.88 91 THR A O 1
ATOM 753 N N . GLU A 1 92 ? 21.475 13.157 3.760 1.00 90.69 92 GLU A N 1
ATOM 754 C CA . GLU A 1 92 ? 20.903 13.377 5.106 1.00 90.69 92 GLU A CA 1
ATOM 755 C C . GLU A 1 92 ? 19.364 13.265 5.191 1.00 90.69 92 GLU A C 1
ATOM 757 O O . GLU A 1 92 ? 18.710 13.787 6.087 1.00 90.69 92 GLU A O 1
ATOM 762 N N . ASN A 1 93 ? 18.772 12.477 4.298 1.00 93.38 93 ASN A N 1
ATOM 763 C CA . ASN A 1 93 ? 17.330 12.410 4.065 1.00 93.38 93 ASN A CA 1
ATOM 764 C C . ASN A 1 93 ? 16.551 11.463 4.989 1.00 93.38 93 ASN A C 1
ATOM 766 O O . ASN A 1 93 ? 15.383 11.160 4.747 1.00 93.38 93 ASN A O 1
ATOM 770 N N . LYS A 1 94 ? 17.179 10.967 6.058 1.00 92.50 94 LYS A N 1
ATOM 771 C CA . LYS A 1 94 ? 16.581 9.955 6.940 1.00 92.50 94 LYS A CA 1
ATOM 772 C C . LYS A 1 94 ? 15.251 10.424 7.537 1.00 92.50 94 LYS A C 1
ATOM 774 O O . LYS A 1 94 ? 14.290 9.658 7.572 1.00 92.50 94 LYS A O 1
ATOM 779 N N . ILE A 1 95 ? 15.214 11.662 8.030 1.00 93.31 95 ILE A N 1
ATOM 780 C CA . ILE A 1 95 ? 14.022 12.241 8.665 1.00 93.31 95 ILE A CA 1
ATOM 781 C C . ILE A 1 95 ? 12.945 12.515 7.613 1.00 93.31 95 ILE A C 1
ATOM 783 O O . ILE A 1 95 ? 11.782 12.189 7.831 1.00 93.31 95 ILE A O 1
ATOM 787 N N . GLU A 1 96 ? 13.336 13.056 6.460 1.00 93.19 96 GLU A N 1
ATOM 788 C CA . GLU A 1 96 ? 12.429 13.339 5.345 1.00 93.19 96 GLU A CA 1
ATOM 789 C C . GLU A 1 96 ? 11.753 12.065 4.833 1.00 93.19 96 GLU A C 1
ATOM 791 O O . GLU A 1 96 ? 10.531 12.021 4.702 1.00 93.19 96 GLU A O 1
ATOM 796 N N . LEU A 1 97 ? 12.528 10.995 4.630 1.00 92.50 97 LEU A N 1
ATOM 797 C CA . LEU A 1 97 ? 12.011 9.707 4.180 1.00 92.50 97 LEU A CA 1
ATOM 798 C C . LEU A 1 97 ? 11.060 9.088 5.212 1.00 92.50 97 LEU A C 1
ATOM 800 O O . LEU A 1 97 ? 10.004 8.575 4.845 1.00 92.50 97 LEU A O 1
ATOM 804 N N . LEU A 1 98 ? 11.403 9.155 6.504 1.00 93.38 98 LEU A N 1
ATOM 805 C CA . LEU A 1 98 ? 10.526 8.668 7.570 1.00 93.38 98 LEU A CA 1
ATOM 806 C C . LEU A 1 98 ? 9.203 9.446 7.595 1.00 93.38 98 LEU A C 1
ATOM 808 O O . LEU A 1 98 ? 8.135 8.839 7.681 1.00 93.38 98 LEU A O 1
ATOM 812 N N . ASN A 1 99 ? 9.268 10.773 7.475 1.00 93.19 99 ASN A N 1
ATOM 813 C CA . ASN A 1 99 ? 8.085 11.626 7.415 1.00 93.19 99 ASN A CA 1
ATOM 814 C C . ASN A 1 99 ? 7.226 11.311 6.188 1.00 93.19 99 ASN A C 1
ATOM 816 O O . ASN A 1 99 ? 6.012 11.191 6.329 1.00 93.19 99 ASN A O 1
ATOM 820 N N . LEU A 1 100 ? 7.832 11.104 5.015 1.00 93.56 100 LEU A N 1
ATOM 821 C CA . LEU A 1 100 ? 7.115 10.693 3.807 1.00 93.56 100 LEU A CA 1
ATOM 822 C C . LEU A 1 100 ? 6.358 9.380 4.032 1.00 93.56 100 LEU A C 1
ATOM 824 O O . LEU A 1 100 ? 5.165 9.297 3.737 1.00 93.56 100 LEU A O 1
ATOM 828 N N . VAL A 1 101 ? 7.030 8.373 4.600 1.00 93.25 101 VAL A N 1
ATOM 829 C CA . VAL A 1 101 ? 6.417 7.074 4.906 1.00 93.25 101 VAL A CA 1
ATOM 830 C C . VAL A 1 101 ? 5.241 7.232 5.867 1.00 93.25 101 VAL A C 1
ATOM 832 O O . VAL A 1 101 ? 4.171 6.684 5.605 1.00 93.25 101 VAL A O 1
ATOM 835 N N . LEU A 1 102 ? 5.407 8.001 6.948 1.00 93.94 102 LEU A N 1
ATOM 836 C CA . LEU A 1 102 ? 4.347 8.236 7.931 1.00 93.94 102 LEU A CA 1
ATOM 837 C C . LEU A 1 102 ? 3.155 8.971 7.317 1.00 93.94 102 LEU A C 1
ATOM 839 O O . LEU A 1 102 ? 2.020 8.533 7.491 1.00 93.94 102 LEU A O 1
ATOM 843 N N . VAL A 1 103 ? 3.398 10.046 6.570 1.00 93.50 103 VAL A N 1
ATOM 844 C CA . VAL A 1 103 ? 2.339 10.846 5.943 1.00 93.50 103 VAL A CA 1
ATOM 845 C C . VAL A 1 103 ? 1.546 10.013 4.938 1.00 93.50 103 VAL A C 1
ATOM 847 O O . VAL A 1 103 ? 0.312 10.008 4.977 1.00 93.50 103 VAL A O 1
ATOM 850 N N . GLU A 1 104 ? 2.223 9.262 4.069 1.00 93.12 104 GLU A N 1
ATOM 851 C CA . GLU A 1 104 ? 1.569 8.396 3.082 1.00 93.12 104 GLU A CA 1
ATOM 852 C C . GLU A 1 104 ? 0.793 7.252 3.742 1.00 93.12 104 GLU A C 1
ATOM 854 O O . GLU A 1 104 ? -0.357 6.984 3.375 1.00 93.12 104 GLU A O 1
ATOM 859 N N . TYR A 1 105 ? 1.386 6.609 4.752 1.00 93.62 105 TYR A N 1
ATOM 860 C CA . TYR A 1 105 ? 0.739 5.544 5.512 1.00 93.62 105 TYR A CA 1
ATOM 861 C C . TYR A 1 105 ? -0.528 6.045 6.209 1.00 93.62 105 TYR A C 1
ATOM 863 O O . TYR A 1 105 ? -1.606 5.481 6.015 1.00 93.62 105 TYR A O 1
ATOM 871 N N . VAL A 1 106 ? -0.420 7.132 6.975 1.00 95.06 106 VAL A N 1
ATOM 872 C CA . VAL A 1 106 ? -1.525 7.700 7.755 1.00 95.06 106 VAL A CA 1
ATOM 873 C C . VAL A 1 106 ? -2.631 8.221 6.838 1.00 95.06 106 VAL A C 1
ATOM 875 O O . VAL A 1 106 ? -3.809 7.966 7.090 1.00 95.06 106 VAL A O 1
ATOM 878 N N . SER A 1 107 ? -2.286 8.872 5.727 1.00 92.94 107 SER A N 1
ATOM 879 C CA . SER A 1 107 ? -3.281 9.371 4.770 1.00 92.94 107 SER A CA 1
ATOM 880 C C . SER A 1 107 ? -4.092 8.231 4.143 1.00 92.94 107 SER A C 1
ATOM 882 O O . SER A 1 107 ? -5.327 8.266 4.137 1.00 92.94 107 SER A O 1
ATOM 884 N N . LYS A 1 108 ? -3.422 7.165 3.686 1.00 92.44 108 LYS A N 1
ATOM 885 C CA . LYS A 1 108 ? -4.094 5.982 3.119 1.00 92.44 108 LYS A CA 1
ATOM 886 C C . LYS A 1 108 ? -4.871 5.198 4.174 1.00 92.44 108 LYS A C 1
ATOM 888 O O . LYS A 1 108 ? -5.974 4.732 3.883 1.00 92.44 108 LYS A O 1
ATOM 893 N N . LEU A 1 109 ? -4.354 5.107 5.401 1.00 93.19 109 LEU A N 1
ATOM 894 C CA . LEU A 1 109 ? -5.047 4.478 6.524 1.00 93.19 109 LEU A CA 1
ATOM 895 C C . LEU A 1 109 ? -6.351 5.216 6.854 1.00 93.19 109 LEU A C 1
ATOM 897 O O . LEU A 1 109 ? -7.388 4.577 7.024 1.00 93.19 109 LEU A O 1
ATOM 901 N N . GLY A 1 110 ? -6.337 6.551 6.883 1.00 91.69 110 GLY A N 1
ATOM 902 C CA . GLY A 1 110 ? -7.535 7.356 7.136 1.00 91.69 110 GLY A CA 1
ATOM 903 C C . GLY A 1 110 ? -8.633 7.111 6.100 1.00 91.69 110 GLY A C 1
ATOM 904 O O . GLY A 1 110 ? -9.794 6.889 6.452 1.00 91.69 110 GLY A O 1
ATOM 905 N N . ILE A 1 111 ? -8.262 7.051 4.819 1.00 90.94 111 ILE A N 1
ATOM 906 C CA . ILE A 1 111 ? -9.201 6.750 3.728 1.00 90.94 111 ILE A CA 1
ATOM 907 C C . ILE A 1 111 ? -9.726 5.315 3.832 1.00 90.94 111 ILE A C 1
ATOM 909 O O . ILE A 1 111 ? -10.932 5.086 3.688 1.00 90.94 111 ILE A O 1
ATOM 913 N N . TYR A 1 112 ? -8.853 4.355 4.146 1.00 90.94 112 TYR A N 1
ATOM 914 C CA . TYR A 1 112 ? -9.239 2.966 4.383 1.00 90.94 112 TYR A CA 1
ATOM 915 C C . TYR A 1 112 ? -10.255 2.836 5.519 1.00 90.94 112 TYR A C 1
ATOM 917 O O . TYR A 1 112 ? -11.296 2.197 5.342 1.00 90.94 112 TYR A O 1
ATOM 925 N N . LEU A 1 113 ? -10.007 3.478 6.660 1.00 91.56 113 LEU A N 1
ATOM 926 C CA . LEU A 1 113 ? -10.918 3.460 7.802 1.00 91.56 113 LEU A CA 1
ATOM 927 C C . LEU A 1 113 ? -12.243 4.168 7.494 1.00 91.56 113 LEU A C 1
ATOM 929 O O . LEU A 1 113 ? -13.303 3.680 7.892 1.00 91.56 113 LEU A O 1
ATOM 933 N N . ASN A 1 114 ? -12.221 5.259 6.722 1.00 88.69 114 ASN A N 1
ATOM 934 C CA . ASN A 1 114 ? -13.451 5.928 6.294 1.00 88.69 114 ASN A CA 1
ATOM 935 C C . ASN A 1 114 ? -14.305 5.038 5.370 1.00 88.69 114 ASN A C 1
ATOM 937 O O . ASN A 1 114 ? -15.532 4.995 5.499 1.00 88.69 114 ASN A O 1
ATOM 941 N N . LYS A 1 115 ? -13.671 4.277 4.467 1.00 88.94 115 LYS A N 1
ATOM 942 C CA . LYS A 1 115 ? -14.357 3.291 3.613 1.00 88.94 115 LYS A CA 1
ATOM 943 C C . LYS A 1 115 ? -14.885 2.099 4.423 1.00 88.94 115 LYS A C 1
ATOM 945 O O . LYS A 1 115 ? -15.941 1.551 4.097 1.00 88.94 115 LYS A O 1
ATOM 950 N N . ASN A 1 116 ? -14.196 1.743 5.507 1.00 88.81 116 ASN A N 1
ATOM 951 C CA . ASN A 1 116 ? -14.465 0.580 6.351 1.00 88.81 116 ASN A CA 1
ATOM 952 C C . ASN A 1 116 ? -14.911 0.970 7.773 1.00 88.81 116 ASN A C 1
ATOM 954 O O . ASN A 1 116 ? -14.394 0.461 8.766 1.00 88.81 116 ASN A O 1
ATOM 958 N N . LYS A 1 117 ? -15.935 1.831 7.887 1.00 87.62 117 LYS A N 1
ATOM 959 C CA . LYS A 1 117 ? -16.441 2.364 9.175 1.00 87.62 117 LYS A CA 1
ATOM 960 C C . LYS A 1 117 ? -16.767 1.301 10.229 1.00 87.62 117 LYS A C 1
ATOM 962 O O . LYS A 1 117 ? -16.744 1.587 11.421 1.00 87.62 117 LYS A O 1
ATOM 967 N N . ALA A 1 118 ? -17.118 0.090 9.804 1.00 87.56 118 AL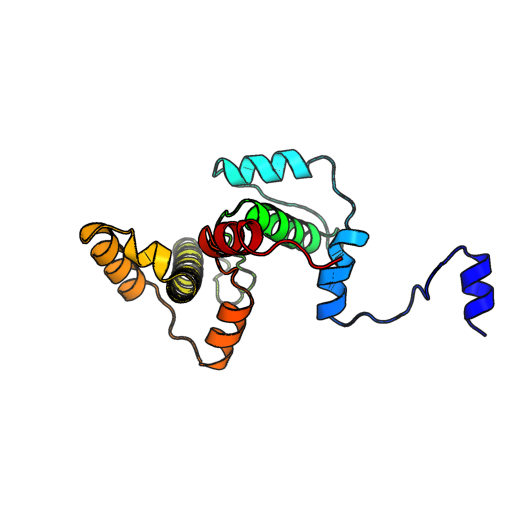A A N 1
ATOM 968 C CA . ALA A 1 118 ? -17.415 -1.008 10.712 1.00 87.56 118 ALA A CA 1
ATOM 969 C C . ALA A 1 118 ? -16.173 -1.496 11.483 1.00 87.56 118 ALA A C 1
ATOM 971 O O . ALA A 1 118 ? -16.312 -1.861 12.645 1.00 87.56 118 ALA A O 1
ATOM 972 N N . GLU A 1 119 ? -14.971 -1.411 10.904 1.00 84.94 119 GLU A N 1
ATOM 973 C CA . GLU A 1 119 ? -13.720 -1.699 11.621 1.00 84.94 119 GLU A CA 1
ATOM 974 C C . GLU A 1 119 ? -13.432 -0.627 12.677 1.00 84.94 119 GLU A C 1
ATOM 976 O O . GLU A 1 119 ? -13.119 -0.947 13.817 1.00 84.94 119 GLU A O 1
ATOM 981 N N . VAL A 1 120 ? -13.672 0.649 12.351 1.00 87.56 120 VAL A N 1
ATOM 982 C CA . VAL A 1 120 ? -13.516 1.764 13.304 1.00 87.56 120 VAL A CA 1
ATOM 983 C C . VAL A 1 120 ? -14.434 1.602 14.517 1.00 87.56 120 VAL A C 1
ATOM 985 O O . VAL A 1 120 ? -14.065 1.945 15.639 1.00 87.56 120 VAL A O 1
ATOM 988 N N . LYS A 1 121 ? -15.640 1.057 14.323 1.00 88.81 121 LYS A N 1
ATOM 989 C CA . LYS A 1 121 ? -16.577 0.810 15.427 1.00 88.81 121 LYS A CA 1
ATOM 990 C C . LYS A 1 121 ? -16.056 -0.222 16.429 1.00 88.81 121 LYS A C 1
ATOM 992 O O . LYS A 1 121 ? -16.398 -0.093 17.600 1.00 88.81 121 LYS A O 1
ATOM 997 N N . LYS A 1 122 ? -15.237 -1.186 15.991 1.00 90.50 122 LYS A N 1
ATOM 998 C CA . LYS A 1 122 ? -14.660 -2.237 16.848 1.00 90.50 122 LYS A CA 1
ATOM 999 C C . LYS A 1 122 ? -13.518 -1.735 17.736 1.00 90.50 122 LYS A C 1
ATOM 1001 O O . LYS A 1 122 ? -13.198 -2.394 18.714 1.00 90.50 122 LYS A O 1
ATOM 1006 N N . LEU A 1 123 ? -12.914 -0.596 17.400 1.00 90.94 123 LEU A N 1
ATOM 1007 C CA . LEU A 1 123 ? -11.802 -0.026 18.161 1.00 90.94 123 LEU A CA 1
ATOM 1008 C C . LEU A 1 123 ? -12.259 0.496 19.526 1.00 90.94 123 LEU A C 1
ATOM 1010 O O . LEU A 1 123 ? -13.356 1.068 19.647 1.00 90.94 123 LEU A O 1
ATOM 1014 N N . SER A 1 124 ? -11.392 0.354 20.528 1.00 94.00 124 SER A N 1
ATOM 1015 C CA . SER A 1 124 ? -11.616 0.920 21.857 1.00 94.00 124 SER A CA 1
ATOM 1016 C C . SER A 1 124 ? -11.620 2.456 21.813 1.00 94.00 124 SER A C 1
ATOM 1018 O O . SER A 1 124 ? -11.311 3.080 20.792 1.00 94.00 124 SER A O 1
ATOM 1020 N N . LYS A 1 125 ? -12.026 3.097 22.913 1.00 94.06 125 LYS A N 1
ATOM 1021 C CA . LYS A 1 125 ? -11.962 4.561 23.024 1.00 94.06 125 LYS A CA 1
ATOM 1022 C C . LYS A 1 125 ? -10.509 5.051 22.963 1.00 94.06 125 LYS A C 1
ATOM 1024 O O . LYS A 1 125 ? -10.230 6.000 22.240 1.00 94.06 125 LYS A O 1
ATOM 1029 N N . GLU A 1 126 ? -9.611 4.359 23.655 1.00 93.88 126 GLU A N 1
ATOM 1030 C CA . GLU A 1 126 ? -8.175 4.656 23.703 1.00 93.88 126 GLU A CA 1
ATOM 1031 C C . GLU A 1 126 ? -7.537 4.545 22.309 1.00 93.88 126 GLU A C 1
ATOM 1033 O O . GLU A 1 126 ? -6.888 5.484 21.851 1.00 93.88 126 GLU A O 1
ATOM 1038 N N . ASP A 1 127 ? -7.825 3.471 21.564 1.00 92.88 127 ASP A N 1
ATOM 1039 C CA . ASP A 1 127 ? -7.324 3.300 20.191 1.00 92.88 127 ASP A CA 1
ATOM 1040 C C . ASP A 1 127 ? -7.786 4.433 19.266 1.00 92.88 127 ASP A C 1
ATOM 1042 O O . ASP A 1 127 ? -7.041 4.900 18.402 1.00 92.88 127 ASP A O 1
ATOM 1046 N N . LYS A 1 128 ? -9.029 4.900 19.438 1.00 92.88 128 LYS A N 1
ATOM 1047 C CA . LYS A 1 128 ? -9.577 6.022 18.662 1.00 92.88 128 LYS A CA 1
ATOM 1048 C C . LYS A 1 128 ? -8.889 7.339 18.998 1.00 92.88 128 LYS A C 1
ATOM 1050 O O . LYS A 1 128 ? -8.682 8.146 18.095 1.00 92.88 128 LYS A O 1
ATOM 1055 N N . GLU A 1 129 ? -8.537 7.563 20.260 1.00 93.44 129 GLU A N 1
ATOM 1056 C CA . GLU A 1 129 ? -7.788 8.749 20.686 1.00 93.44 129 GLU A CA 1
ATOM 1057 C C . GLU A 1 129 ? -6.370 8.741 20.102 1.00 93.44 129 GLU A C 1
ATOM 1059 O O . GLU A 1 129 ? -5.946 9.739 19.513 1.00 93.44 129 GLU A O 1
ATOM 1064 N N . ILE A 1 130 ? -5.683 7.595 20.154 1.00 93.50 130 ILE A N 1
ATOM 1065 C CA . ILE A 1 130 ? -4.358 7.413 19.543 1.00 93.50 130 ILE A CA 1
ATOM 1066 C C . ILE A 1 130 ? -4.425 7.631 18.026 1.00 93.50 130 ILE A C 1
ATOM 1068 O O . ILE A 1 130 ? -3.607 8.365 17.469 1.00 93.50 130 ILE A O 1
ATOM 1072 N N . LEU A 1 131 ? -5.423 7.059 17.344 1.00 93.25 131 LEU A N 1
ATOM 1073 C CA . LEU A 1 131 ? -5.623 7.278 15.908 1.00 93.25 131 LEU A CA 1
ATOM 1074 C C . LEU A 1 131 ? -5.923 8.741 15.576 1.00 93.25 131 LEU A C 1
ATOM 1076 O O . LEU A 1 131 ? -5.428 9.254 14.576 1.00 93.25 131 LEU A O 1
ATOM 1080 N N . CYS A 1 132 ? -6.715 9.423 16.404 1.00 93.06 132 CYS A N 1
ATOM 1081 C CA . CYS A 1 132 ? -7.004 10.843 16.227 1.00 93.06 132 CYS A CA 1
ATOM 1082 C C . CYS A 1 132 ? -5.722 11.680 16.317 1.00 93.06 132 CYS A C 1
ATOM 1084 O O . CYS A 1 132 ? -5.486 12.538 15.464 1.00 93.06 132 CYS A O 1
ATOM 1086 N N . LEU A 1 133 ? -4.860 11.387 17.296 1.00 93.69 133 LEU A N 1
ATOM 1087 C CA . LEU A 1 133 ? -3.549 12.022 17.417 1.00 93.69 133 LEU A CA 1
ATOM 1088 C C . LEU A 1 133 ? -2.680 11.743 16.184 1.00 93.69 133 LEU A C 1
ATOM 1090 O O . LEU A 1 133 ? -2.108 12.672 15.618 1.00 93.69 133 LEU A O 1
ATOM 1094 N N . LEU A 1 134 ? -2.629 10.489 15.730 1.00 93.88 134 LEU A N 1
ATOM 1095 C CA . LEU A 1 134 ? -1.864 10.090 14.550 1.00 93.88 134 LEU A CA 1
ATOM 1096 C C . LEU A 1 134 ? -2.320 10.850 13.293 1.00 93.88 134 LEU A C 1
ATOM 1098 O O . LEU A 1 134 ? -1.488 11.393 12.565 1.00 93.88 134 LEU A O 1
ATOM 1102 N N . PHE A 1 135 ? -3.635 10.954 13.066 1.00 94.00 135 PHE A N 1
ATOM 1103 C CA . PHE A 1 135 ? -4.183 11.729 11.950 1.00 94.00 135 PHE A CA 1
ATOM 1104 C C . PHE A 1 135 ? -3.894 13.219 12.088 1.00 94.00 135 PHE A C 1
ATOM 1106 O O . PHE A 1 135 ? -3.510 13.855 11.112 1.00 94.00 135 PHE A O 1
ATOM 1113 N N . LYS A 1 136 ? -4.015 13.782 13.290 1.00 92.06 136 LYS A N 1
ATOM 1114 C CA . LYS A 1 136 ? -3.719 15.199 13.519 1.00 92.06 136 LYS A CA 1
ATOM 1115 C C . LYS A 1 136 ? -2.266 15.555 13.185 1.00 92.06 136 LYS A C 1
ATOM 1117 O O . LYS A 1 136 ? -2.016 16.665 12.730 1.00 92.06 136 LYS A O 1
ATOM 1122 N N . LEU A 1 137 ? -1.330 14.638 13.430 1.00 92.25 137 LEU A N 1
ATOM 1123 C CA . LEU A 1 137 ? 0.098 14.869 13.214 1.00 92.25 137 LEU A CA 1
ATOM 1124 C C . LEU A 1 137 ? 0.539 14.635 11.763 1.00 92.25 137 LEU A C 1
ATOM 1126 O O . LEU A 1 137 ? 1.383 15.379 11.273 1.00 92.25 137 LEU A O 1
ATOM 1130 N N . PHE A 1 138 ? -0.008 13.621 11.083 1.00 93.38 138 PHE A N 1
ATOM 1131 C CA . PHE A 1 138 ? 0.558 13.136 9.814 1.00 93.38 138 PHE A CA 1
ATOM 1132 C C . PHE A 1 138 ? -0.440 13.030 8.653 1.00 93.38 138 PHE A C 1
ATOM 1134 O O . PHE A 1 138 ? -0.044 12.661 7.549 1.00 93.38 138 PHE A O 1
ATOM 1141 N N . PHE A 1 139 ? -1.729 13.322 8.846 1.00 90.12 139 PHE A N 1
ATOM 1142 C CA . PHE A 1 139 ? -2.688 13.260 7.742 1.00 90.12 139 PHE A CA 1
ATOM 1143 C C . PHE A 1 139 ? -2.468 14.420 6.767 1.00 90.12 139 PHE A C 1
ATOM 1145 O O . PHE A 1 139 ? -2.529 15.592 7.144 1.00 90.12 139 PHE A O 1
ATOM 1152 N N . LYS A 1 140 ? -2.245 14.094 5.491 1.00 86.50 140 LYS A N 1
ATOM 1153 C CA . LYS A 1 140 ? -2.085 15.091 4.433 1.00 86.50 140 LYS A CA 1
ATOM 1154 C C . LYS A 1 140 ? -3.432 15.728 4.100 1.00 86.50 140 LYS A C 1
ATOM 1156 O O . LYS A 1 140 ? -4.439 15.037 3.956 1.00 86.50 140 LYS A O 1
ATOM 1161 N N . THR A 1 141 ? -3.453 17.041 3.899 1.00 81.50 141 THR A N 1
ATOM 1162 C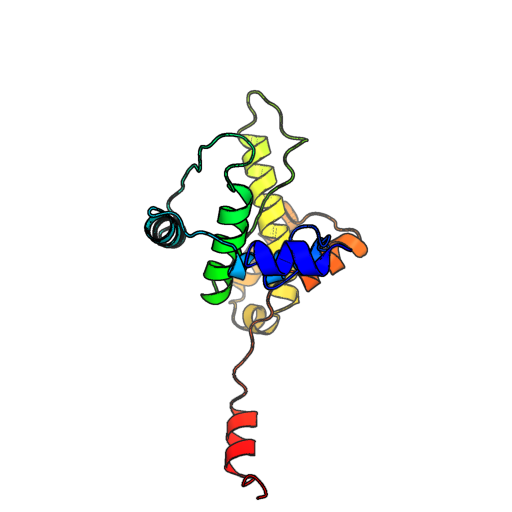 CA . THR A 1 141 ? -4.602 17.708 3.283 1.00 81.50 141 THR A CA 1
ATOM 1163 C C . THR A 1 141 ? -4.709 17.277 1.821 1.00 81.50 141 THR A C 1
ATOM 1165 O O . THR A 1 141 ? -3.793 17.476 1.027 1.00 81.50 141 THR A O 1
ATOM 1168 N N . LEU A 1 142 ? -5.821 16.635 1.469 1.00 79.69 142 LEU A N 1
ATOM 1169 C CA . LEU A 1 142 ? -6.054 16.114 0.124 1.00 79.69 142 LEU A CA 1
ATOM 1170 C C . LEU A 1 142 ? -7.047 16.996 -0.619 1.00 79.69 142 LEU A C 1
ATOM 1172 O O . LEU A 1 142 ? -8.065 17.415 -0.061 1.00 79.69 142 LEU A O 1
ATOM 1176 N N . THR A 1 143 ? -6.790 17.220 -1.904 1.00 81.38 143 THR A N 1
ATOM 1177 C CA . THR A 1 143 ? -7.820 17.744 -2.803 1.00 81.38 143 THR A CA 1
ATOM 1178 C C . THR A 1 143 ? -8.919 16.699 -3.013 1.00 81.38 143 THR A C 1
ATOM 1180 O O . THR A 1 143 ? -8.708 15.496 -2.830 1.00 81.38 143 THR A O 1
ATOM 1183 N N . HIS A 1 144 ? -10.108 17.135 -3.440 1.00 77.06 144 HIS A N 1
ATOM 1184 C CA . HIS A 1 144 ? -11.222 16.215 -3.695 1.00 77.06 144 HIS A CA 1
ATOM 1185 C C . HIS A 1 144 ? -10.848 15.108 -4.697 1.00 77.06 144 HIS A C 1
ATOM 1187 O O . HIS A 1 144 ? -11.121 13.934 -4.460 1.00 77.06 144 HIS A O 1
ATOM 1193 N N . ASN A 1 145 ? -10.150 15.467 -5.777 1.00 79.44 145 ASN A N 1
ATOM 1194 C CA . ASN A 1 145 ? -9.747 14.520 -6.816 1.00 79.44 145 ASN A CA 1
ATOM 1195 C C . ASN A 1 145 ? -8.743 13.477 -6.303 1.00 79.44 145 ASN A C 1
ATOM 1197 O O . ASN A 1 145 ? -8.845 12.302 -6.649 1.00 79.44 145 ASN A O 1
ATOM 1201 N N . GLU A 1 146 ? -7.777 13.883 -5.474 1.00 78.44 146 GLU A N 1
ATOM 1202 C CA . GLU A 1 146 ? -6.826 12.953 -4.851 1.00 78.44 146 GLU A CA 1
ATOM 1203 C C . GLU A 1 146 ? -7.529 12.002 -3.885 1.00 78.44 146 GLU A C 1
ATOM 1205 O O . GLU A 1 146 ? -7.267 10.798 -3.900 1.00 78.44 146 GLU A O 1
ATOM 1210 N N . TYR A 1 147 ? -8.461 12.531 -3.090 1.00 80.31 147 TYR A N 1
ATOM 1211 C CA . TYR A 1 147 ? -9.264 11.729 -2.180 1.00 80.31 147 TYR A CA 1
ATOM 1212 C C . TYR A 1 147 ? -10.058 10.651 -2.931 1.00 80.31 147 TYR A C 1
ATOM 1214 O O . TYR A 1 147 ? -9.992 9.487 -2.542 1.00 80.31 147 TYR A O 1
ATOM 1222 N N . VAL A 1 148 ? -10.763 11.008 -4.014 1.00 79.69 148 VAL A N 1
ATOM 1223 C CA . VAL A 1 148 ? -11.559 10.058 -4.816 1.00 79.69 148 VAL A CA 1
ATOM 1224 C C . VAL A 1 148 ? -10.670 8.966 -5.416 1.00 79.69 148 VAL A C 1
ATOM 1226 O O . VAL A 1 148 ? -10.952 7.785 -5.226 1.00 79.69 148 VAL A O 1
ATOM 1229 N N . LYS A 1 149 ? -9.536 9.333 -6.028 1.00 82.00 149 LYS A N 1
ATOM 1230 C CA . LYS A 1 149 ? -8.587 8.357 -6.596 1.00 82.00 149 LYS A CA 1
ATOM 1231 C C . LYS A 1 149 ? -8.106 7.338 -5.564 1.00 82.00 149 LYS A C 1
ATOM 1233 O O . LYS A 1 149 ? -8.115 6.134 -5.823 1.00 82.00 149 LYS A O 1
ATOM 1238 N N . ILE A 1 150 ? -7.693 7.805 -4.383 1.00 76.00 150 ILE A N 1
ATOM 1239 C CA . ILE A 1 150 ? -7.237 6.897 -3.326 1.00 76.00 150 ILE A CA 1
ATOM 1240 C C . ILE A 1 150 ? -8.422 6.074 -2.804 1.00 76.00 150 ILE A C 1
ATOM 1242 O O . ILE A 1 150 ? -8.293 4.860 -2.656 1.00 76.00 150 ILE A O 1
ATOM 1246 N N . TYR A 1 151 ? -9.584 6.692 -2.584 1.00 77.25 151 TYR A N 1
ATOM 1247 C CA . TYR A 1 151 ? -10.790 6.008 -2.120 1.00 77.25 151 TYR A CA 1
ATOM 1248 C C . TYR A 1 151 ? -11.183 4.844 -3.032 1.00 77.25 151 TYR A C 1
ATOM 1250 O O . TYR A 1 151 ? -11.476 3.756 -2.528 1.00 77.25 151 TYR A O 1
ATOM 1258 N N . ASP A 1 152 ? -11.150 5.036 -4.348 1.00 80.25 152 ASP A N 1
ATOM 1259 C CA . ASP A 1 152 ? -11.502 4.003 -5.323 1.00 80.25 152 ASP A CA 1
ATOM 1260 C C . ASP A 1 152 ? -10.463 2.878 -5.364 1.00 80.25 152 ASP A C 1
ATOM 1262 O O . ASP A 1 152 ? -10.836 1.704 -5.380 1.00 80.25 152 ASP A O 1
ATOM 1266 N N . SER A 1 153 ? -9.175 3.214 -5.238 1.00 73.06 153 SER A N 1
ATOM 1267 C CA . SER A 1 153 ? -8.076 2.234 -5.202 1.00 73.06 153 SER A CA 1
ATOM 1268 C C . SER A 1 153 ? -8.060 1.340 -3.951 1.00 73.06 153 SER A C 1
ATOM 1270 O O . SER A 1 153 ? -7.447 0.269 -3.946 1.00 73.06 153 SER A O 1
ATOM 1272 N N . VAL A 1 154 ? -8.715 1.772 -2.870 1.00 76.44 154 VAL A N 1
ATOM 1273 C CA . VAL A 1 154 ? -8.698 1.078 -1.580 1.00 76.44 154 VAL A CA 1
ATOM 1274 C C . VAL A 1 154 ? -9.779 -0.007 -1.515 1.00 76.44 154 VAL A C 1
ATOM 1276 O O . VAL A 1 154 ? -10.956 0.235 -1.786 1.00 76.44 154 VAL A O 1
ATOM 1279 N N . LYS A 1 155 ? -9.418 -1.221 -1.085 1.00 69.31 155 LYS A N 1
ATOM 1280 C CA . LYS A 1 155 ? -10.360 -2.344 -0.941 1.00 69.31 155 LYS A CA 1
ATOM 1281 C C . LYS A 1 155 ? -11.383 -2.080 0.175 1.00 69.31 155 LYS A C 1
ATOM 1283 O O . LYS A 1 155 ? -11.039 -1.688 1.290 1.00 69.31 155 LYS A O 1
ATOM 1288 N N . LYS A 1 156 ? -12.661 -2.346 -0.110 1.00 67.56 156 LYS A N 1
ATOM 1289 C CA . LYS A 1 156 ? -13.711 -2.428 0.917 1.00 67.56 156 LYS A CA 1
ATOM 1290 C C . LYS A 1 156 ? -13.734 -3.840 1.495 1.00 67.56 156 LYS A C 1
ATOM 1292 O O . LYS A 1 156 ? -13.821 -4.804 0.731 1.00 67.56 156 LYS A O 1
ATOM 1297 N N . PHE A 1 157 ? -13.716 -3.967 2.816 1.00 55.84 157 PHE A N 1
ATOM 1298 C CA . PHE A 1 157 ? -13.905 -5.251 3.477 1.00 55.84 157 PHE A CA 1
ATOM 1299 C C . PHE A 1 157 ? -15.337 -5.734 3.207 1.00 55.84 157 PHE A C 1
ATOM 1301 O O . PHE A 1 157 ? -16.321 -5.101 3.608 1.00 55.84 157 PHE A O 1
ATOM 1308 N N . LYS A 1 158 ? -15.476 -6.829 2.450 1.00 50.78 158 LYS A N 1
ATOM 1309 C CA . LYS A 1 158 ? -16.781 -7.436 2.173 1.00 50.78 158 LYS A CA 1
ATOM 1310 C C . LYS A 1 158 ? -17.196 -8.236 3.403 1.00 50.78 158 LYS A C 1
ATOM 1312 O O . LYS A 1 158 ? -16.741 -9.357 3.605 1.00 50.78 158 LYS A O 1
ATOM 1317 N N . TYR A 1 159 ? -18.094 -7.676 4.206 1.00 49.66 159 TYR A N 1
ATOM 1318 C CA . TYR A 1 159 ? -18.799 -8.450 5.218 1.00 49.66 159 TYR A CA 1
ATOM 1319 C C . TYR A 1 159 ? -19.559 -9.582 4.518 1.00 49.66 159 TYR A C 1
ATOM 1321 O O . TYR A 1 159 ? -20.388 -9.340 3.639 1.00 49.66 159 TYR A O 1
ATOM 1329 N N . LYS A 1 160 ? -19.257 -10.834 4.875 1.00 45.34 160 LYS A N 1
ATOM 1330 C CA . LYS A 1 160 ? -20.032 -11.999 4.435 1.00 45.34 160 LYS A CA 1
ATOM 1331 C C . LYS A 1 160 ? -21.414 -11.855 5.072 1.00 45.34 160 LYS A C 1
ATOM 1333 O O . LYS A 1 160 ? -21.583 -12.174 6.245 1.00 45.34 160 LYS A O 1
ATOM 1338 N N . ASN A 1 161 ? -22.381 -11.310 4.333 1.00 45.66 161 ASN A N 1
ATOM 1339 C CA . ASN A 1 161 ? -23.744 -11.134 4.824 1.00 45.66 161 ASN A CA 1
ATOM 1340 C C . ASN A 1 161 ? -24.327 -12.501 5.213 1.00 45.66 161 ASN A C 1
ATOM 1342 O O . ASN A 1 161 ? -24.797 -13.262 4.366 1.00 45.66 161 ASN A O 1
ATOM 1346 N N . SER A 1 162 ? -24.318 -12.797 6.513 1.00 55.97 162 SER A N 1
ATOM 1347 C CA . SER A 1 162 ? -25.051 -13.921 7.102 1.00 55.97 162 SER A CA 1
ATOM 1348 C C . SER A 1 162 ? -26.528 -13.882 6.684 1.00 55.97 162 SER A C 1
ATOM 1350 O O . SER A 1 162 ? -27.102 -14.907 6.331 1.00 55.97 162 SER A O 1
ATOM 1352 N N . LEU A 1 163 ? -27.095 -12.675 6.574 1.00 56.38 163 LEU A N 1
ATOM 1353 C CA . LEU A 1 163 ? -28.459 -12.426 6.106 1.00 56.38 163 LEU A CA 1
ATOM 1354 C C . LEU A 1 163 ? -28.713 -12.900 4.672 1.00 56.38 163 LEU A C 1
ATOM 1356 O O . LEU A 1 163 ? -29.764 -13.467 4.414 1.00 56.38 163 LEU A O 1
ATOM 1360 N N . THR A 1 164 ? -27.765 -12.742 3.745 1.00 57.53 164 THR A N 1
ATOM 1361 C CA . THR A 1 164 ? -27.947 -13.208 2.358 1.00 57.53 164 THR A CA 1
ATOM 1362 C C . THR A 1 164 ? -27.870 -14.732 2.274 1.00 57.53 164 THR A C 1
ATOM 1364 O O . THR A 1 164 ? -28.596 -15.338 1.499 1.00 57.53 164 THR A O 1
ATOM 1367 N N . ARG A 1 165 ? -27.057 -15.384 3.120 1.00 57.75 165 ARG A N 1
ATOM 1368 C CA . ARG A 1 165 ? -27.070 -16.853 3.255 1.00 57.75 165 ARG A CA 1
ATOM 1369 C C . ARG A 1 165 ? -28.347 -17.367 3.905 1.00 57.75 165 ARG A C 1
ATOM 1371 O O . ARG A 1 165 ? -28.823 -18.425 3.520 1.00 57.75 165 ARG A O 1
ATOM 1378 N N . PHE A 1 166 ? -28.878 -16.638 4.883 1.00 62.06 166 PHE A N 1
ATOM 1379 C CA . PHE A 1 166 ? -30.152 -16.959 5.511 1.00 62.06 166 PHE A CA 1
ATOM 1380 C C . PHE A 1 166 ? -31.287 -16.827 4.489 1.00 62.06 166 PHE A C 1
ATOM 1382 O O . PHE A 1 166 ? -31.996 -17.794 4.250 1.00 62.06 166 PHE A O 1
ATOM 1389 N N . PHE A 1 167 ? -31.379 -15.703 3.775 1.00 55.53 167 PHE A N 1
ATOM 1390 C CA . PHE A 1 167 ? -32.374 -15.509 2.716 1.00 55.53 167 PHE A CA 1
ATOM 1391 C C . PHE A 1 167 ? -32.239 -16.518 1.565 1.00 55.53 167 PHE A C 1
ATOM 1393 O O . PHE A 1 167 ? -33.241 -17.104 1.174 1.00 55.53 167 PHE A O 1
ATOM 1400 N N . ASN A 1 168 ? -31.025 -16.827 1.093 1.00 64.00 168 ASN A N 1
ATOM 1401 C CA . ASN A 1 168 ? -30.808 -17.855 0.060 1.00 64.00 168 ASN A CA 1
ATOM 1402 C C . ASN A 1 168 ? -31.070 -19.290 0.552 1.00 64.00 168 ASN A C 1
ATOM 1404 O O . ASN A 1 168 ? -31.159 -20.204 -0.258 1.00 64.00 168 ASN A O 1
ATOM 1408 N N . ARG A 1 169 ? -31.161 -19.513 1.870 1.00 63.44 169 ARG A N 1
ATOM 1409 C CA . ARG A 1 169 ? -31.586 -20.795 2.451 1.00 63.44 169 ARG A CA 1
ATOM 1410 C C . ARG A 1 169 ? -33.111 -20.897 2.557 1.00 63.44 169 ARG A C 1
ATOM 1412 O O . ARG A 1 169 ? -33.628 -22.008 2.567 1.00 63.44 169 ARG A O 1
ATOM 1419 N N . PHE A 1 170 ? -33.810 -19.764 2.643 1.00 66.50 170 PHE A N 1
ATOM 1420 C CA . PHE A 1 170 ? -35.273 -19.696 2.734 1.00 66.50 170 PHE A CA 1
ATOM 1421 C C . PHE A 1 170 ? -35.973 -19.498 1.385 1.00 66.50 170 PHE A C 1
ATOM 1423 O O . PHE A 1 170 ? -37.145 -19.838 1.268 1.00 66.50 170 PHE A O 1
ATOM 1430 N N . VAL A 1 171 ? -35.275 -18.989 0.370 1.00 61.88 171 VAL A N 1
ATOM 1431 C CA . VAL A 1 171 ? -35.766 -18.936 -1.011 1.00 61.88 171 VAL A CA 1
ATOM 1432 C C . VAL A 1 171 ? -35.132 -20.106 -1.772 1.00 61.88 171 VAL A C 1
ATOM 1434 O O . VAL A 1 171 ? -33.929 -20.054 -2.035 1.00 61.88 171 VAL A O 1
ATOM 1437 N N . PRO A 1 172 ? -35.881 -21.174 -2.109 1.00 53.62 172 PRO A N 1
ATOM 1438 C CA . PRO A 1 172 ? -35.380 -22.206 -3.008 1.00 53.62 172 PRO A CA 1
ATOM 1439 C C . PRO A 1 172 ? -35.061 -21.543 -4.348 1.00 53.62 172 PRO A C 1
ATOM 1441 O O . PRO A 1 172 ? -35.825 -20.685 -4.796 1.00 53.62 172 PRO A O 1
ATOM 1444 N N . SER A 1 173 ? -33.956 -21.917 -4.998 1.00 51.19 173 SER A N 1
ATOM 1445 C CA . SER A 1 173 ? -33.752 -21.507 -6.387 1.00 51.19 173 SER A CA 1
ATOM 1446 C C . SER A 1 173 ? -34.949 -21.999 -7.195 1.00 51.19 173 SER A C 1
ATOM 1448 O O . SER A 1 173 ? -35.203 -23.203 -7.236 1.00 51.19 173 SER A O 1
ATOM 1450 N N . ALA A 1 174 ? -35.706 -21.076 -7.785 1.00 51.09 174 ALA A N 1
ATOM 1451 C CA . ALA A 1 174 ? -36.683 -21.431 -8.799 1.00 51.09 174 ALA A CA 1
ATOM 1452 C C . ALA A 1 174 ? -35.938 -22.180 -9.916 1.00 51.09 174 ALA A C 1
ATOM 1454 O O . ALA A 1 174 ? -34.898 -21.699 -10.374 1.00 51.09 174 ALA A O 1
ATOM 1455 N N . ASN A 1 175 ? -36.427 -23.378 -10.248 1.00 41.12 175 ASN A N 1
ATOM 1456 C CA . ASN A 1 175 ? -35.998 -24.143 -11.420 1.00 41.12 175 ASN A CA 1
ATOM 1457 C C . ASN A 1 175 ? -36.198 -23.333 -12.702 1.00 41.12 175 ASN A C 1
ATOM 1459 O O . ASN A 1 175 ? -37.218 -22.608 -12.773 1.00 41.12 175 ASN A O 1
#

Secondary structure (DSSP, 8-state):
--HHHHHHTT-SS-TTPPPPHHHHHHHHHHH----TTHHHHHHHHHTT--------TTSSHHHHHHHHHHHHHHTT---------TTS-SSSTHHHHHHHHHHHHHHHHHHHHHHTHHHHHHS-HHHHHHHHHHHHHHPPP--HHHHHHHHHHSPP-----HHHHHHHHHSPPP-

Radius of gyration: 21.87 Å; chains: 1; bounding box: 58×42×68 Å